Protein AF-A0A536XR20-F1 (afdb_monomer)

Foldseek 3Di:
DPPPVPQPAQDPVRQVVLLVVLLVLLVQLVVCLVVVVPVSVLVSLPVSLVSLVRWADCVDPLSVQLNVLSVCSNPDDSDDDRRDSVSNNVSSVPGDTDDDPPDD

Mean predicted aligned error: 9.09 Å

Rad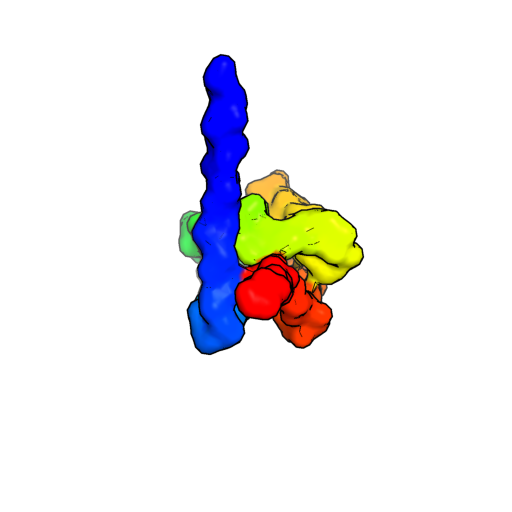ius of gyration: 15.0 Å; Cα contacts (8 Å, |Δi|>4): 99; chains: 1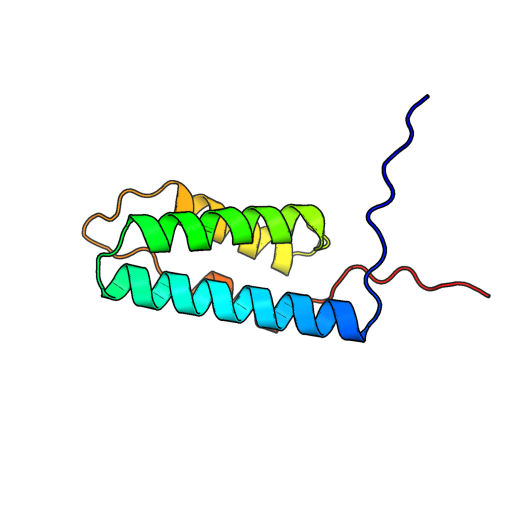; bounding box: 38×21×49 Å

Secondary structure (DSSP, 8-state):
--------PPPHHHHHHHHHHHHHHHHHHHHHHHTT-HHHHHHHHHHHHHHHHHHS-TTSHHHHHHHHHHHHHHHS-S-SSPPP-HHHHHHHHT----------

Structure (mmCIF, N/CA/C/O backbone):
data_AF-A0A536XR20-F1
#
_entry.id   AF-A0A536XR20-F1
#
loop_
_atom_site.group_PDB
_atom_site.id
_atom_site.type_symbol
_atom_site.label_atom_id
_atom_site.label_alt_id
_atom_site.label_comp_id
_atom_site.label_asym_id
_atom_site.label_entity_id
_atom_site.label_seq_id
_atom_site.pdbx_PDB_ins_code
_atom_site.Cartn_x
_atom_site.Cartn_y
_atom_site.Cartn_z
_atom_site.occupancy
_atom_site.B_iso_or_equiv
_atom_site.auth_seq_id
_atom_site.auth_comp_id
_atom_site.auth_asym_id
_atom_site.auth_atom_id
_atom_site.pdbx_PDB_model_num
ATOM 1 N N . ASN A 1 1 ? -6.645 9.249 -33.741 1.00 34.69 1 ASN A N 1
ATOM 2 C CA . ASN A 1 1 ? -5.560 9.626 -32.813 1.00 34.69 1 ASN A CA 1
ATOM 3 C C . ASN A 1 1 ? -5.804 9.035 -31.442 1.00 34.69 1 ASN A C 1
ATOM 5 O O . ASN A 1 1 ? -6.592 9.582 -30.687 1.00 34.69 1 ASN A O 1
ATOM 9 N N . MET A 1 2 ? -5.169 7.903 -31.144 1.00 40.25 2 MET A N 1
ATOM 10 C CA . MET A 1 2 ? -5.044 7.391 -29.779 1.00 40.25 2 MET A CA 1
ATOM 11 C C . MET A 1 2 ? -3.609 7.670 -29.345 1.00 40.25 2 MET A C 1
ATOM 13 O O . MET A 1 2 ? -2.727 6.839 -29.541 1.00 40.25 2 MET A O 1
ATOM 17 N N . GLU A 1 3 ? -3.360 8.869 -28.820 1.00 40.41 3 GLU A N 1
ATOM 18 C CA . GLU A 1 3 ? -2.163 9.099 -28.018 1.00 40.41 3 GLU A CA 1
ATOM 19 C C . GLU A 1 3 ? -2.364 8.334 -26.712 1.00 40.41 3 GLU A C 1
ATOM 21 O O . GLU A 1 3 ? -2.962 8.822 -25.754 1.00 40.41 3 GLU A O 1
ATOM 26 N N . GLY A 1 4 ? -1.945 7.068 -26.713 1.00 43.34 4 GLY A N 1
ATOM 27 C CA . GLY A 1 4 ? -1.746 6.334 -25.478 1.00 43.34 4 GLY A CA 1
ATOM 28 C C . GLY A 1 4 ? -0.715 7.113 -24.682 1.00 43.34 4 GLY A C 1
ATOM 29 O O . GLY A 1 4 ? 0.453 7.128 -25.059 1.00 43.34 4 GLY A O 1
ATOM 30 N N . SER A 1 5 ? -1.165 7.814 -23.640 1.00 38.16 5 SER A N 1
ATOM 31 C CA . SER A 1 5 ? -0.302 8.455 -22.658 1.00 38.16 5 SER A CA 1
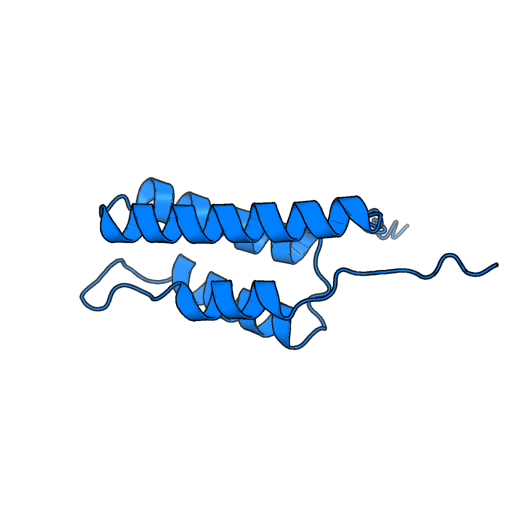ATOM 32 C C . SER A 1 5 ? 0.646 7.389 -22.121 1.00 38.16 5 SER A C 1
ATOM 34 O O . SER A 1 5 ? 0.252 6.591 -21.274 1.00 38.16 5 SER A O 1
ATOM 36 N N . ASP A 1 6 ? 1.855 7.313 -22.679 1.00 45.06 6 ASP A N 1
ATOM 37 C CA . ASP A 1 6 ? 2.874 6.365 -22.244 1.00 45.06 6 ASP A CA 1
ATOM 38 C C . ASP A 1 6 ? 3.210 6.792 -20.80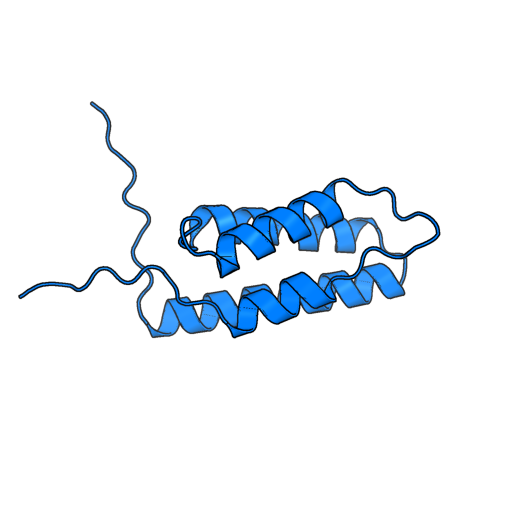6 1.00 45.06 6 ASP A C 1
ATOM 40 O O . ASP A 1 6 ? 3.699 7.912 -20.608 1.00 45.06 6 ASP A O 1
ATOM 44 N N . PRO A 1 7 ? 2.849 6.002 -19.775 1.00 51.91 7 PRO A N 1
ATOM 45 C CA . PRO A 1 7 ? 3.078 6.396 -18.397 1.00 51.91 7 PRO A CA 1
ATOM 46 C C . PRO A 1 7 ? 4.576 6.625 -18.247 1.00 51.91 7 PRO A C 1
ATOM 48 O O . PRO A 1 7 ? 5.364 5.711 -18.500 1.00 51.91 7 PRO A O 1
ATOM 51 N N . ALA A 1 8 ? 4.960 7.857 -17.905 1.00 52.50 8 ALA A N 1
ATOM 52 C CA . ALA A 1 8 ? 6.353 8.245 -17.757 1.00 52.50 8 ALA A CA 1
ATOM 53 C C . ALA A 1 8 ? 7.101 7.174 -16.952 1.00 52.50 8 ALA A C 1
ATOM 55 O O . ALA A 1 8 ? 6.742 6.856 -15.814 1.00 52.50 8 ALA A O 1
ATOM 56 N N . LEU A 1 9 ? 8.105 6.572 -17.588 1.00 60.41 9 LEU A N 1
ATOM 57 C CA . LEU A 1 9 ? 8.910 5.518 -16.993 1.00 60.41 9 LEU A CA 1
ATOM 58 C C . LEU A 1 9 ? 9.651 6.089 -15.792 1.00 60.41 9 LEU A C 1
ATOM 60 O O . LEU A 1 9 ? 10.461 7.004 -15.936 1.00 60.41 9 LEU A O 1
ATOM 64 N N . LEU A 1 10 ? 9.400 5.532 -14.611 1.00 64.88 10 LEU A N 1
ATOM 65 C CA . LEU A 1 10 ? 10.134 5.928 -13.419 1.00 64.88 10 LEU A CA 1
ATOM 66 C C . LEU A 1 10 ? 11.569 5.413 -13.516 1.00 64.88 10 LEU A C 1
ATOM 68 O O . LEU A 1 10 ? 11.806 4.220 -13.725 1.00 64.88 10 LEU A O 1
ATOM 72 N N 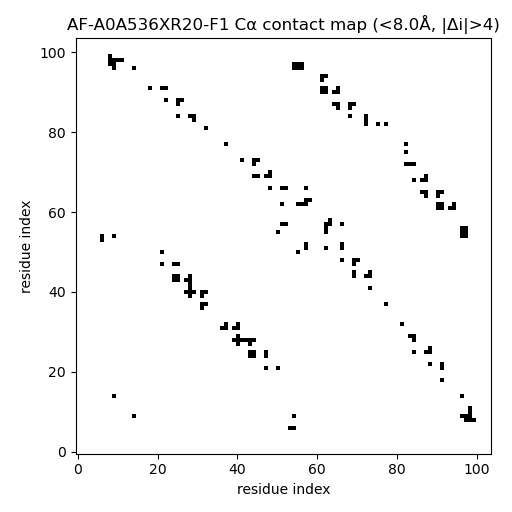. SER A 1 11 ? 12.538 6.304 -13.321 1.00 68.75 11 SER A N 1
ATOM 73 C CA . SER A 1 11 ? 13.937 5.906 -13.178 1.00 68.75 11 SER A CA 1
ATOM 74 C C . SER A 1 11 ? 14.115 4.999 -11.944 1.00 68.75 11 SER A C 1
ATOM 76 O O . SER A 1 11 ? 13.301 5.047 -11.013 1.00 68.75 11 SER A O 1
ATOM 78 N N . PRO A 1 12 ? 15.165 4.155 -11.876 1.00 69.06 12 PRO A N 1
ATOM 79 C CA . PRO A 1 12 ? 15.347 3.229 -10.754 1.00 69.06 12 PRO A CA 1
ATOM 80 C C . PRO A 1 12 ? 15.280 3.889 -9.357 1.00 69.06 12 PRO A C 1
ATOM 82 O O . PRO A 1 12 ? 14.607 3.328 -8.487 1.00 69.06 12 PRO A O 1
ATOM 85 N N . PRO A 1 13 ? 15.864 5.087 -9.127 1.00 73.75 13 PRO A N 1
ATOM 86 C CA . PRO A 1 13 ? 15.673 5.825 -7.876 1.00 73.75 13 PRO A CA 1
ATOM 87 C C . PRO A 1 13 ? 14.223 6.271 -7.649 1.00 73.75 13 PRO A C 1
ATOM 89 O O . PRO A 1 13 ? 13.688 6.088 -6.559 1.00 73.75 13 PRO A O 1
ATOM 92 N N . GLN A 1 14 ? 13.549 6.805 -8.674 1.00 76.75 14 GLN A N 1
ATOM 93 C CA . GLN A 1 14 ? 12.158 7.270 -8.567 1.00 76.75 14 GLN A CA 1
ATOM 94 C C . GLN A 1 14 ? 11.212 6.139 -8.170 1.00 76.75 14 GLN A C 1
ATOM 96 O O . GLN A 1 14 ? 10.305 6.326 -7.361 1.00 76.75 14 GLN A O 1
ATOM 101 N N . ALA A 1 15 ? 11.455 4.939 -8.684 1.00 77.62 15 ALA A N 1
ATOM 102 C CA . ALA A 1 15 ? 10.658 3.790 -8.323 1.00 77.62 15 ALA A CA 1
ATOM 103 C C . ALA A 1 15 ? 10.920 3.269 -6.901 1.00 77.62 15 ALA A C 1
ATOM 105 O O . ALA A 1 15 ? 10.007 2.744 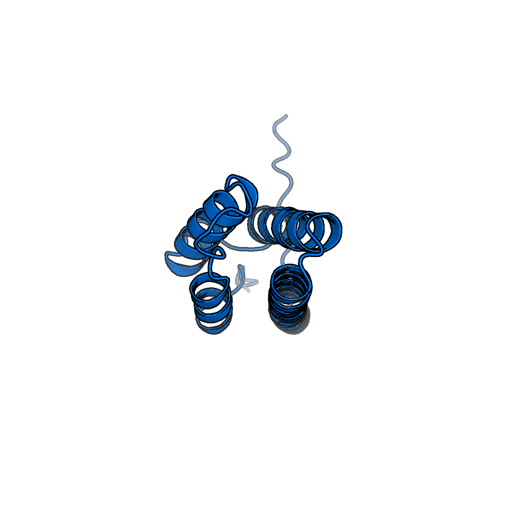-6.263 1.00 77.62 15 ALA A O 1
ATOM 106 N N . PHE A 1 16 ? 12.145 3.407 -6.384 1.00 80.19 16 PHE A N 1
ATOM 107 C CA . PHE A 1 16 ? 12.422 3.163 -4.969 1.00 80.19 16 PHE A CA 1
ATOM 108 C C . PHE A 1 16 ? 11.634 4.143 -4.089 1.00 80.19 16 PHE A C 1
ATOM 110 O O . PHE A 1 16 ? 10.873 3.704 -3.227 1.00 80.19 16 PHE A O 1
ATOM 117 N N . PHE A 1 17 ? 11.724 5.446 -4.376 1.00 84.94 17 PHE A N 1
ATOM 118 C CA . PHE A 1 17 ? 10.988 6.471 -3.631 1.00 84.94 17 PHE A CA 1
ATOM 119 C C . PHE A 1 17 ? 9.476 6.271 -3.693 1.00 84.94 17 PHE A C 1
ATOM 121 O O . PHE A 1 17 ? 8.794 6.440 -2.688 1.00 84.94 17 PHE A O 1
ATOM 128 N N . LEU A 1 18 ? 8.935 5.871 -4.843 1.00 85.94 18 LEU A N 1
ATOM 129 C CA . LEU A 1 18 ? 7.510 5.596 -4.969 1.00 85.94 18 LEU A CA 1
ATOM 130 C C . LEU A 1 18 ? 7.061 4.441 -4.063 1.00 85.94 18 LEU A C 1
ATOM 132 O O . LEU A 1 18 ? 6.009 4.538 -3.432 1.00 85.94 18 LEU A O 1
ATOM 136 N N . ARG A 1 19 ? 7.852 3.364 -3.964 1.00 85.56 19 ARG A N 1
ATOM 137 C CA . ARG A 1 19 ? 7.544 2.261 -3.042 1.00 85.56 19 ARG A CA 1
ATOM 138 C C . ARG A 1 19 ? 7.615 2.702 -1.585 1.00 85.56 19 ARG A C 1
ATOM 140 O O . ARG A 1 19 ? 6.713 2.366 -0.822 1.00 85.56 19 ARG A O 1
ATOM 147 N N . GLU A 1 20 ? 8.648 3.451 -1.206 1.00 90.94 20 GLU A N 1
ATOM 148 C CA . GLU A 1 20 ? 8.779 3.939 0.170 1.00 90.94 20 GLU A CA 1
ATOM 149 C C . GLU A 1 20 ? 7.651 4.911 0.528 1.00 90.94 20 GLU A C 1
ATOM 151 O O . GLU A 1 20 ? 7.023 4.753 1.573 1.00 90.94 20 GLU A O 1
ATOM 156 N N . ASN A 1 21 ? 7.284 5.831 -0.366 1.00 91.25 21 ASN A N 1
ATOM 157 C CA . ASN A 1 21 ? 6.144 6.718 -0.140 1.00 91.25 21 ASN A CA 1
ATOM 158 C C . ASN A 1 21 ? 4.816 5.946 -0.058 1.00 91.25 21 ASN A C 1
ATOM 160 O O . ASN A 1 21 ? 3.978 6.250 0.791 1.00 91.25 21 ASN A O 1
ATOM 164 N N . LEU A 1 22 ? 4.622 4.912 -0.887 1.00 91.50 22 LEU A N 1
ATOM 165 C CA . LEU A 1 22 ? 3.434 4.060 -0.801 1.00 91.50 22 LEU A CA 1
ATOM 166 C C . LEU A 1 22 ? 3.371 3.330 0.549 1.00 91.50 22 LEU A C 1
ATOM 168 O O . LEU A 1 22 ? 2.323 3.305 1.189 1.00 91.50 22 LEU A O 1
ATOM 172 N N . LYS A 1 23 ? 4.497 2.783 1.015 1.00 91.44 23 LYS A N 1
ATOM 173 C CA . LYS A 1 23 ? 4.609 2.132 2.326 1.00 91.44 23 LYS A CA 1
ATOM 174 C C . LYS A 1 23 ? 4.313 3.100 3.468 1.00 91.44 23 LYS A C 1
ATOM 176 O O . LYS A 1 23 ? 3.538 2.747 4.352 1.00 91.44 23 LYS A O 1
ATOM 181 N N . LEU A 1 24 ? 4.893 4.302 3.440 1.00 95.00 24 LEU A N 1
ATOM 182 C CA . LEU A 1 24 ? 4.631 5.347 4.432 1.00 95.00 24 LEU A CA 1
ATOM 183 C C . LEU A 1 24 ? 3.142 5.661 4.511 1.00 95.00 24 LEU A C 1
ATOM 185 O O . LEU A 1 24 ? 2.573 5.706 5.597 1.00 95.00 24 LEU A O 1
ATOM 189 N N . ARG A 1 25 ? 2.479 5.779 3.363 1.00 93.19 25 ARG A N 1
ATOM 190 C CA . ARG A 1 25 ? 1.059 6.096 3.353 1.00 93.19 25 ARG A CA 1
ATOM 191 C C . ARG A 1 25 ? 0.172 4.963 3.869 1.00 93.19 25 ARG A C 1
ATOM 193 O O . ARG A 1 25 ? -0.787 5.213 4.588 1.00 93.19 25 ARG A O 1
ATOM 200 N N . LEU A 1 26 ? 0.526 3.709 3.593 1.00 92.62 26 LEU A N 1
ATOM 201 C CA . LEU A 1 26 ? -0.154 2.558 4.197 1.00 92.62 26 LEU A CA 1
ATOM 202 C C . LEU A 1 26 ? 0.075 2.464 5.714 1.00 92.62 26 LEU A C 1
ATOM 204 O O . LEU A 1 26 ? -0.811 2.019 6.443 1.00 92.62 26 LEU A O 1
ATOM 208 N N . LEU A 1 27 ? 1.245 2.883 6.205 1.00 93.25 27 LEU A N 1
ATOM 209 C CA . LEU A 1 27 ? 1.511 2.984 7.642 1.00 93.25 27 LEU A CA 1
ATOM 210 C C . LEU A 1 27 ? 0.672 4.093 8.287 1.00 93.25 27 LEU A C 1
ATOM 212 O O . LEU A 1 27 ? 0.066 3.844 9.327 1.00 93.25 27 LEU A O 1
ATOM 216 N N . ASN A 1 28 ? 0.560 5.259 7.648 1.00 94.81 28 ASN A N 1
ATOM 217 C CA . ASN A 1 28 ? -0.302 6.345 8.120 1.00 94.81 28 ASN A CA 1
ATOM 218 C C . ASN A 1 28 ? -1.776 5.930 8.148 1.00 94.81 28 ASN A C 1
ATOM 220 O O . ASN A 1 28 ? -2.423 6.096 9.180 1.00 94.81 28 ASN A O 1
ATOM 224 N N . ALA A 1 29 ? -2.272 5.265 7.098 1.00 92.44 29 ALA A N 1
ATOM 225 C CA . ALA A 1 29 ? -3.615 4.684 7.101 1.00 92.44 29 ALA A CA 1
ATOM 226 C C . ALA A 1 29 ? -3.819 3.748 8.303 1.00 92.44 29 ALA A C 1
ATOM 228 O O . ALA A 1 29 ? -4.867 3.765 8.943 1.00 92.44 29 ALA A O 1
ATOM 229 N N . ARG A 1 30 ? -2.811 2.938 8.651 1.00 90.81 30 ARG A N 1
ATOM 230 C CA . ARG A 1 30 ? -2.899 2.004 9.782 1.00 90.81 30 ARG A CA 1
ATOM 231 C C . ARG A 1 30 ? -2.980 2.744 11.112 1.00 90.81 30 ARG A C 1
ATOM 233 O O . ARG A 1 30 ? -3.759 2.340 11.969 1.00 90.81 30 ARG A O 1
ATOM 240 N N . LEU A 1 31 ? -2.188 3.801 11.280 1.00 93.00 31 LEU A N 1
ATOM 241 C CA . LEU A 1 31 ? -2.233 4.653 12.468 1.00 93.00 31 LEU A CA 1
ATOM 242 C C . LEU A 1 31 ? -3.591 5.354 12.590 1.00 93.00 31 LEU A C 1
ATOM 244 O O . LEU A 1 31 ? -4.199 5.291 13.654 1.00 93.00 31 LEU A O 1
ATOM 248 N N . ALA A 1 32 ? -4.101 5.927 11.498 1.00 91.88 32 ALA A N 1
ATOM 249 C CA . ALA A 1 32 ? -5.418 6.559 11.450 1.00 91.88 32 ALA A CA 1
ATOM 250 C C . ALA A 1 32 ? -6.540 5.572 11.804 1.00 91.88 32 ALA A C 1
ATOM 252 O O . ALA A 1 32 ? -7.401 5.871 12.628 1.00 91.88 32 ALA A O 1
ATOM 253 N N . LEU A 1 33 ? -6.477 4.349 11.269 1.00 87.62 33 LEU A N 1
ATOM 254 C CA . LEU A 1 33 ? -7.428 3.285 11.582 1.00 87.62 33 LEU A CA 1
ATOM 255 C C . LEU A 1 33 ? -7.429 2.928 13.079 1.00 87.62 33 LEU A C 1
ATOM 257 O O . LEU A 1 33 ? -8.494 2.796 13.679 1.00 87.62 33 LEU A O 1
ATOM 261 N N . LEU A 1 34 ? -6.248 2.799 13.695 1.00 87.94 34 LEU A N 1
ATOM 262 C CA . LEU A 1 34 ? -6.110 2.541 15.136 1.00 87.94 34 LEU A CA 1
ATOM 263 C C . LEU A 1 34 ? -6.608 3.720 15.985 1.00 87.94 34 LEU A C 1
ATOM 265 O O . LEU A 1 34 ? -7.193 3.507 17.045 1.00 87.94 34 LEU A O 1
ATOM 269 N N . ALA A 1 35 ? -6.418 4.946 15.497 1.00 90.69 35 ALA A N 1
ATOM 270 C CA . ALA A 1 35 ? -6.910 6.173 16.114 1.00 90.69 35 ALA A CA 1
ATOM 271 C C . ALA A 1 35 ? -8.410 6.430 15.870 1.00 90.69 35 ALA A C 1
ATOM 273 O O . ALA A 1 35 ? -8.944 7.407 16.389 1.00 90.69 35 ALA A O 1
ATOM 274 N N . ARG A 1 36 ? -9.096 5.568 15.102 1.00 87.88 36 ARG A N 1
ATOM 275 C CA . ARG A 1 36 ? -10.483 5.762 14.635 1.00 87.88 36 ARG A CA 1
ATOM 276 C C . ARG A 1 36 ? -10.686 7.051 13.824 1.00 87.88 36 ARG A C 1
ATOM 278 O O . ARG A 1 36 ? -11.799 7.563 13.740 1.00 87.88 36 ARG A O 1
ATOM 285 N N . ASP A 1 37 ? -9.626 7.547 13.193 1.00 91.06 37 ASP A N 1
ATOM 286 C CA . ASP A 1 37 ? -9.677 8.643 12.231 1.00 91.06 37 ASP A CA 1
ATOM 287 C C . ASP A 1 37 ? -10.029 8.090 10.842 1.00 91.06 37 ASP A C 1
ATOM 289 O O . ASP A 1 37 ? -9.172 7.744 10.021 1.00 91.06 37 ASP A O 1
ATOM 293 N N . GLU A 1 38 ? -11.332 7.964 10.600 1.00 88.19 38 GLU A N 1
ATOM 294 C CA . GLU A 1 38 ? -11.881 7.441 9.349 1.00 88.19 38 GLU A CA 1
ATOM 295 C C . GLU A 1 38 ? -11.510 8.297 8.133 1.00 88.19 38 GLU A C 1
ATOM 297 O O . GLU A 1 38 ? -11.245 7.763 7.053 1.00 88.19 38 GLU A O 1
ATOM 302 N N . THR A 1 39 ? -11.461 9.616 8.305 1.00 91.81 39 THR A N 1
ATOM 303 C CA . THR A 1 39 ? -11.176 10.564 7.225 1.00 91.81 39 THR A CA 1
ATOM 304 C C . THR A 1 39 ? -9.756 10.371 6.709 1.00 91.81 39 THR A C 1
ATOM 306 O O . THR A 1 39 ? -9.555 10.168 5.506 1.00 91.81 39 THR A O 1
ATOM 309 N N . THR A 1 40 ? -8.773 10.368 7.614 1.00 92.50 40 THR A N 1
ATOM 310 C CA . THR A 1 40 ? -7.367 10.159 7.251 1.00 92.50 40 THR A CA 1
ATOM 311 C C . THR A 1 40 ? -7.154 8.754 6.703 1.00 92.50 40 THR A C 1
ATOM 313 O O . THR A 1 40 ? -6.530 8.601 5.653 1.00 92.50 40 THR A O 1
ATOM 316 N N . TYR A 1 41 ? -7.752 7.730 7.323 1.00 92.19 41 TYR A N 1
ATOM 317 C CA . TYR A 1 41 ? -7.692 6.356 6.818 1.00 92.19 41 TYR A CA 1
ATOM 318 C C . TYR A 1 41 ? -8.184 6.248 5.367 1.00 92.19 41 TYR A C 1
ATOM 320 O O . TYR A 1 41 ? -7.470 5.728 4.506 1.00 92.19 41 TYR A O 1
ATOM 328 N N . ARG A 1 42 ? -9.382 6.767 5.062 1.00 90.56 42 ARG A N 1
ATOM 329 C CA . ARG A 1 42 ? -9.964 6.699 3.710 1.00 90.56 42 ARG A CA 1
ATOM 330 C C . ARG A 1 42 ? -9.131 7.479 2.699 1.00 90.56 42 ARG A C 1
ATOM 332 O O . ARG A 1 42 ? -8.886 6.981 1.598 1.00 90.56 42 ARG A O 1
ATOM 339 N N . SER A 1 43 ? -8.649 8.663 3.071 1.00 94.06 43 SER A N 1
ATOM 340 C CA . SER A 1 43 ? -7.737 9.452 2.236 1.00 94.06 43 SER A 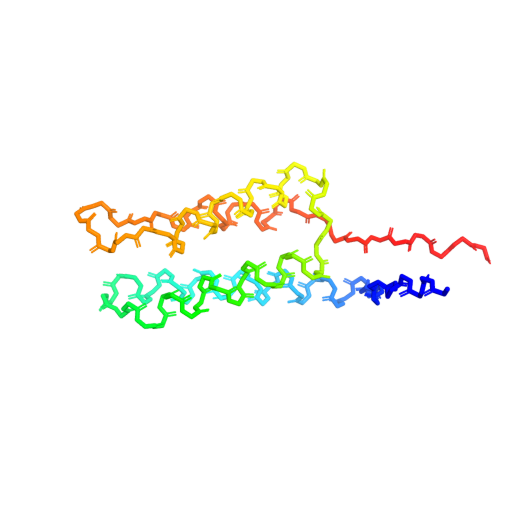CA 1
ATOM 341 C C . SER A 1 43 ? -6.454 8.671 1.914 1.00 94.06 43 SER A C 1
ATOM 343 O O . SER A 1 43 ? -6.054 8.555 0.746 1.00 94.06 43 SER A O 1
ATOM 345 N N . ASP A 1 44 ? -5.857 8.030 2.923 1.00 94.50 44 ASP A N 1
ATOM 346 C CA . ASP A 1 44 ? -4.621 7.254 2.812 1.00 94.50 44 ASP A CA 1
ATOM 347 C C . ASP A 1 44 ? -4.774 5.867 2.167 1.00 94.50 44 ASP A C 1
ATOM 349 O O . ASP A 1 44 ? -3.812 5.317 1.619 1.00 94.50 44 ASP A O 1
ATOM 353 N N . VAL A 1 45 ? -5.987 5.346 2.038 1.00 92.38 45 VAL A N 1
ATOM 354 C CA . VAL A 1 45 ? -6.264 4.203 1.157 1.00 92.38 45 VAL A CA 1
ATOM 355 C C . VAL A 1 45 ? -6.479 4.663 -0.292 1.00 92.38 45 VAL A C 1
ATOM 357 O O . VAL A 1 45 ? -5.889 4.101 -1.218 1.00 92.38 45 VAL A O 1
ATOM 360 N N . ASN A 1 46 ? -7.223 5.748 -0.519 1.00 93.12 46 ASN A N 1
ATOM 361 C CA . ASN A 1 46 ? -7.635 6.168 -1.866 1.00 93.12 46 ASN A CA 1
ATOM 362 C C . ASN A 1 46 ? -6.486 6.631 -2.767 1.00 93.12 46 ASN A C 1
ATOM 364 O O . ASN A 1 46 ? -6.309 6.126 -3.876 1.00 93.12 46 ASN A O 1
ATOM 368 N N . VAL A 1 47 ? -5.644 7.548 -2.297 1.00 93.94 47 VAL A N 1
ATOM 369 C CA . VAL A 1 47 ? -4.421 7.941 -3.025 1.00 93.94 47 VAL A CA 1
ATOM 370 C C . VAL A 1 47 ? -3.452 6.738 -3.229 1.00 93.94 47 VAL A C 1
ATOM 372 O O . VAL A 1 47 ? -2.610 6.780 -4.115 1.00 93.94 47 VAL A O 1
ATOM 375 N N . ALA A 1 48 ? -3.578 5.612 -2.499 1.00 92.50 48 ALA A N 1
ATOM 376 C CA . ALA A 1 48 ? -2.645 4.472 -2.572 1.00 92.50 48 ALA A CA 1
ATOM 377 C C . ALA A 1 48 ? -3.079 3.590 -3.720 1.00 92.50 48 ALA A C 1
ATOM 379 O O . ALA A 1 48 ? -2.262 3.215 -4.556 1.00 92.50 48 ALA A O 1
ATOM 380 N N . ALA A 1 49 ? -4.389 3.361 -3.798 1.00 91.00 49 ALA A N 1
ATOM 381 C CA . ALA A 1 49 ? -5.027 2.783 -4.962 1.00 91.00 49 ALA A CA 1
ATOM 382 C C . ALA A 1 49 ? -4.752 3.624 -6.220 1.00 91.00 49 ALA A C 1
ATOM 384 O O . ALA A 1 49 ? -4.411 3.060 -7.258 1.00 91.00 49 ALA A O 1
ATOM 385 N N . SER A 1 50 ? -4.818 4.961 -6.134 1.00 91.19 50 SER A N 1
ATOM 386 C CA . SER A 1 50 ? -4.566 5.829 -7.296 1.00 91.19 50 SER A CA 1
ATOM 387 C C . SER A 1 50 ? -3.114 5.756 -7.780 1.00 91.19 50 SER A C 1
ATOM 389 O O . SER A 1 50 ? -2.872 5.638 -8.979 1.00 91.19 50 SER A O 1
ATOM 391 N N . TRP A 1 51 ? -2.139 5.762 -6.868 1.00 90.56 51 TRP A N 1
ATOM 392 C CA . TRP A 1 51 ? -0.726 5.635 -7.223 1.00 90.56 51 TRP A CA 1
ATOM 393 C C . TRP A 1 51 ? -0.386 4.251 -7.759 1.00 90.56 51 TRP A C 1
ATOM 395 O O . TRP A 1 51 ? 0.343 4.144 -8.743 1.00 90.56 51 TRP A O 1
ATOM 405 N N . LEU A 1 52 ? -0.949 3.203 -7.156 1.00 87.50 52 LEU A N 1
ATOM 406 C CA . LEU A 1 52 ? -0.834 1.836 -7.650 1.00 87.50 52 LEU A CA 1
ATOM 407 C C . LEU A 1 52 ? -1.358 1.726 -9.087 1.00 87.50 52 LEU A C 1
ATOM 409 O O . LEU A 1 52 ? -0.670 1.189 -9.945 1.00 87.50 52 LEU A O 1
ATOM 413 N N . ALA A 1 53 ? -2.524 2.297 -9.384 1.00 87.62 53 ALA A N 1
ATOM 414 C CA . ALA A 1 53 ? -3.081 2.271 -10.734 1.00 87.62 53 ALA A CA 1
ATOM 415 C C . ALA A 1 53 ? -2.246 3.066 -11.756 1.00 87.62 53 ALA A C 1
ATOM 417 O O . ALA A 1 53 ? -2.201 2.698 -12.926 1.00 87.62 53 ALA A O 1
ATOM 418 N N . ARG A 1 54 ? -1.604 4.162 -11.330 1.00 85.31 54 ARG A N 1
ATOM 419 C CA . ARG A 1 54 ? -0.874 5.079 -12.223 1.00 85.31 54 ARG A CA 1
ATOM 420 C C . ARG A 1 54 ? 0.560 4.659 -12.515 1.00 85.31 54 ARG A C 1
ATOM 422 O O . ARG A 1 54 ? 1.054 4.925 -13.605 1.00 85.31 54 ARG A O 1
ATOM 429 N N . TYR A 1 55 ? 1.240 4.065 -11.541 1.00 84.44 55 TYR A N 1
ATOM 430 C CA . TYR A 1 55 ? 2.699 3.942 -11.578 1.00 84.44 55 TYR A CA 1
ATOM 431 C C . TYR A 1 55 ? 3.216 2.509 -11.427 1.00 84.44 55 TYR A C 1
ATOM 433 O O . TYR A 1 55 ? 4.413 2.262 -11.588 1.00 84.44 55 TYR A O 1
ATOM 441 N N . PHE A 1 56 ? 2.341 1.558 -11.101 1.00 81.12 56 PHE A N 1
ATOM 442 C CA . PHE A 1 56 ? 2.713 0.165 -10.897 1.00 81.12 56 PHE A CA 1
ATOM 443 C C . PHE A 1 56 ? 2.133 -0.693 -12.032 1.00 81.12 56 PHE A C 1
ATOM 445 O O . PHE A 1 56 ? 1.011 -0.495 -12.485 1.00 81.12 56 PHE A O 1
ATOM 452 N N . ASP A 1 57 ? 2.905 -1.685 -12.474 1.00 79.69 57 ASP A N 1
ATOM 453 C CA . ASP A 1 57 ? 2.482 -2.778 -13.351 1.00 79.69 57 ASP A CA 1
ATOM 454 C C . ASP A 1 57 ? 1.411 -3.626 -12.661 1.00 79.69 57 ASP A C 1
ATOM 456 O O . ASP A 1 57 ? 1.705 -4.585 -11.931 1.00 79.69 57 ASP A O 1
ATOM 460 N N . THR A 1 58 ? 0.159 -3.274 -12.924 1.00 72.75 58 THR A N 1
ATOM 461 C CA . THR A 1 58 ? -1.033 -3.982 -12.454 1.00 72.75 58 THR A CA 1
ATOM 462 C C . THR A 1 58 ? -1.135 -5.409 -12.995 1.00 72.75 58 THR A C 1
ATOM 464 O O . THR A 1 58 ? -1.895 -6.201 -12.446 1.00 72.75 58 THR A O 1
ATOM 467 N N . ARG A 1 59 ? -0.337 -5.785 -14.009 1.00 77.44 59 ARG A N 1
ATOM 468 C CA . ARG A 1 59 ? -0.252 -7.168 -14.512 1.00 77.44 59 ARG A CA 1
ATOM 469 C C . ARG A 1 59 ? 0.603 -8.062 -13.620 1.00 77.44 59 ARG A C 1
ATOM 471 O O . ARG A 1 59 ? 0.552 -9.284 -13.737 1.00 77.44 59 ARG A O 1
ATOM 478 N N . SER A 1 60 ? 1.396 -7.482 -12.719 1.00 81.75 60 SER A N 1
ATOM 479 C CA . SER A 1 60 ? 2.108 -8.280 -11.727 1.00 81.75 60 SER A CA 1
ATOM 480 C C . SER A 1 60 ? 1.133 -8.840 -10.689 1.00 81.75 60 SER A C 1
ATOM 482 O O . SER A 1 60 ? 0.235 -8.146 -10.205 1.00 81.75 60 SER A O 1
ATOM 484 N N . ARG A 1 61 ? 1.371 -10.082 -10.261 1.00 80.69 61 ARG A N 1
ATOM 485 C CA . ARG A 1 61 ? 0.570 -10.723 -9.210 1.00 80.69 61 ARG A CA 1
ATOM 486 C C . ARG A 1 61 ? 0.547 -9.905 -7.912 1.00 80.69 61 ARG A C 1
ATOM 488 O O . ARG A 1 61 ? -0.487 -9.824 -7.261 1.00 80.69 61 ARG A O 1
ATOM 495 N N . ALA A 1 62 ? 1.672 -9.284 -7.554 1.00 78.81 62 ALA A N 1
ATOM 496 C CA . ALA A 1 62 ? 1.794 -8.487 -6.336 1.00 78.81 62 ALA A CA 1
ATOM 497 C C . ALA A 1 62 ? 1.000 -7.170 -6.405 1.00 78.81 62 ALA A C 1
ATOM 499 O O . ALA A 1 62 ? 0.287 -6.846 -5.459 1.00 78.81 62 ALA A O 1
ATOM 500 N N . ALA A 1 63 ? 1.070 -6.431 -7.519 1.00 82.88 63 ALA A N 1
ATOM 501 C CA . ALA A 1 63 ? 0.287 -5.204 -7.682 1.00 82.88 63 ALA A CA 1
ATOM 502 C C . ALA A 1 63 ? -1.214 -5.501 -7.778 1.00 82.88 63 ALA A C 1
ATOM 504 O O . ALA A 1 63 ? -2.009 -4.787 -7.175 1.00 82.88 63 ALA A O 1
ATOM 505 N N . ALA A 1 64 ? -1.598 -6.575 -8.476 1.00 85.19 64 ALA A N 1
ATOM 506 C CA . ALA A 1 64 ? -2.987 -7.016 -8.546 1.00 85.19 64 ALA A CA 1
ATOM 507 C C . ALA A 1 64 ? -3.540 -7.373 -7.155 1.00 85.19 64 ALA A C 1
ATOM 509 O O . ALA A 1 64 ? -4.611 -6.897 -6.784 1.00 85.19 64 ALA A O 1
ATOM 510 N N . ALA A 1 65 ? -2.788 -8.140 -6.356 1.00 85.94 65 ALA A N 1
ATOM 511 C CA . ALA A 1 65 ? -3.171 -8.470 -4.982 1.00 85.94 65 ALA A CA 1
ATOM 512 C C . ALA A 1 65 ? -3.331 -7.209 -4.119 1.00 85.94 65 ALA A C 1
ATOM 514 O O . ALA A 1 65 ? -4.356 -7.033 -3.467 1.00 85.94 65 ALA A O 1
ATOM 515 N N . MET A 1 66 ? -2.371 -6.282 -4.189 1.00 86.25 66 MET A N 1
ATOM 516 C CA . MET A 1 66 ? -2.453 -5.015 -3.460 1.00 86.25 66 MET A CA 1
ATOM 517 C C . MET A 1 66 ? -3.653 -4.165 -3.896 1.00 86.25 66 MET A C 1
ATOM 519 O O . MET A 1 66 ? -4.294 -3.542 -3.055 1.00 86.25 66 MET A O 1
ATOM 523 N N . ALA A 1 67 ? -3.990 -4.150 -5.188 1.00 88.19 67 ALA A N 1
ATOM 524 C CA . ALA A 1 67 ? -5.142 -3.411 -5.700 1.00 88.19 67 ALA A CA 1
ATOM 525 C C . ALA A 1 67 ? -6.457 -3.976 -5.152 1.00 88.19 67 ALA A C 1
ATOM 527 O O . ALA A 1 67 ? -7.343 -3.209 -4.771 1.00 88.19 67 ALA A O 1
ATOM 528 N N . VAL A 1 68 ? -6.566 -5.305 -5.062 1.00 87.94 68 VAL A N 1
ATOM 529 C CA . VAL A 1 68 ? -7.716 -5.978 -4.445 1.00 87.94 68 VAL A CA 1
ATOM 530 C C . VAL A 1 68 ? -7.817 -5.623 -2.962 1.00 87.94 68 VAL A C 1
ATOM 532 O O . VAL A 1 68 ? -8.881 -5.170 -2.536 1.00 87.94 68 VAL A O 1
ATOM 535 N N . SER A 1 69 ? -6.725 -5.740 -2.199 1.00 86.69 69 SER A N 1
ATOM 536 C CA . SER A 1 69 ? -6.717 -5.388 -0.773 1.00 86.69 69 SER A CA 1
ATOM 537 C C . SER A 1 69 ? -7.101 -3.919 -0.563 1.00 86.69 69 SER A C 1
ATOM 539 O O . SER A 1 69 ? -7.985 -3.621 0.233 1.00 86.69 69 SER A O 1
ATOM 541 N N . LEU A 1 70 ? -6.527 -2.979 -1.322 1.00 89.12 70 LEU A N 1
ATOM 542 C CA . LEU A 1 70 ? -6.861 -1.552 -1.200 1.00 89.12 70 LEU A CA 1
ATOM 543 C C . LEU A 1 70 ? -8.315 -1.246 -1.562 1.00 89.12 70 LEU A C 1
ATOM 545 O O . LEU A 1 70 ? -8.945 -0.420 -0.903 1.00 89.12 70 LEU A O 1
ATOM 549 N N . LYS A 1 71 ? -8.874 -1.935 -2.561 1.00 87.56 71 LYS A N 1
ATOM 550 C CA . LYS A 1 71 ? -10.293 -1.810 -2.900 1.00 87.56 71 LYS A CA 1
ATOM 551 C C . LYS A 1 71 ? -11.181 -2.279 -1.747 1.00 87.56 71 LYS A C 1
ATOM 553 O O . LYS A 1 71 ? -12.141 -1.590 -1.412 1.00 87.56 71 LYS A O 1
ATOM 558 N N . GLN A 1 72 ? -10.863 -3.413 -1.126 1.00 83.94 72 GLN A N 1
ATOM 559 C CA . GLN A 1 72 ? -11.608 -3.928 0.028 1.00 83.94 72 GLN A CA 1
ATOM 560 C C . GLN A 1 72 ? -11.525 -2.969 1.224 1.00 83.94 72 GLN A C 1
ATOM 562 O O . GLN A 1 72 ? -12.554 -2.631 1.803 1.00 83.94 72 GLN A O 1
ATOM 567 N N . LEU A 1 73 ? -10.325 -2.457 1.524 1.00 85.00 73 LEU A N 1
ATOM 568 C CA . LEU A 1 73 ? -10.088 -1.464 2.578 1.00 85.00 73 LEU A CA 1
ATOM 569 C C 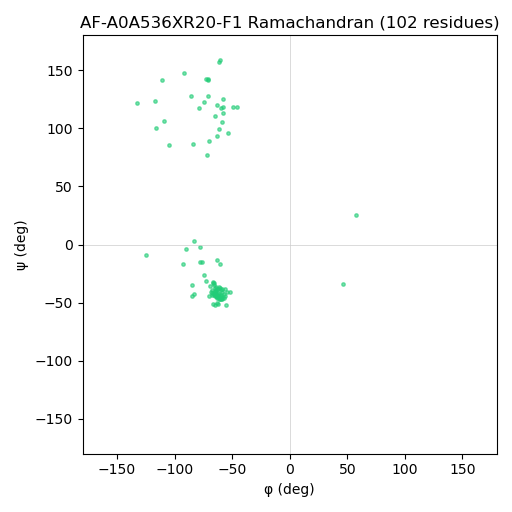. LEU A 1 73 ? -10.891 -0.169 2.347 1.00 85.00 73 LEU A C 1
ATOM 571 O O . LEU A 1 73 ? -11.473 0.371 3.282 1.00 85.00 73 LEU A O 1
ATOM 575 N N . GLY A 1 74 ? -10.976 0.311 1.102 1.00 81.12 74 GLY A N 1
ATOM 576 C CA . GLY A 1 74 ? -11.738 1.520 0.763 1.00 81.12 74 GLY A CA 1
ATOM 577 C C . GLY A 1 74 ? -13.261 1.329 0.755 1.00 81.12 74 GLY A C 1
ATOM 578 O O . GLY A 1 74 ? -13.996 2.287 0.989 1.00 81.12 74 GLY A O 1
ATOM 579 N N . SER A 1 75 ? -13.734 0.102 0.508 1.00 77.25 75 SER A N 1
ATOM 580 C CA . SER A 1 75 ? -15.166 -0.226 0.377 1.00 77.25 75 SER A CA 1
ATOM 581 C C . SER A 1 75 ? -15.817 -0.668 1.693 1.00 77.25 75 SER A C 1
ATOM 583 O O . SER A 1 75 ? -17.041 -0.691 1.790 1.00 77.25 75 SER A O 1
ATOM 585 N N . GLY A 1 76 ? -15.021 -1.044 2.697 1.00 66.00 76 GLY A N 1
ATOM 586 C CA . GLY A 1 76 ? -15.521 -1.453 4.007 1.00 66.00 76 GLY A CA 1
ATOM 587 C C . GLY A 1 76 ? -16.040 -0.274 4.839 1.00 66.00 76 GLY A C 1
ATOM 588 O O . GLY A 1 76 ? -15.468 0.821 4.838 1.00 66.00 76 GLY A O 1
ATOM 589 N N . GLY A 1 77 ? -17.119 -0.498 5.590 1.00 60.38 77 GLY A N 1
ATOM 590 C CA . GLY A 1 77 ? -17.412 0.317 6.770 1.00 60.38 77 GLY A CA 1
ATOM 591 C C . GLY A 1 77 ? -16.398 -0.011 7.868 1.00 60.38 77 GLY A C 1
ATOM 592 O O . GLY A 1 77 ? -16.006 -1.171 8.005 1.00 60.38 77 GLY A O 1
ATOM 593 N N . ILE A 1 78 ? -15.954 0.981 8.646 1.00 60.50 78 ILE A N 1
ATOM 594 C CA . ILE A 1 78 ? -15.090 0.756 9.816 1.00 60.50 78 ILE A CA 1
ATOM 595 C C . ILE A 1 78 ? -15.948 0.097 10.915 1.00 60.50 78 ILE A C 1
ATOM 597 O O . ILE A 1 78 ? -16.442 0.754 11.823 1.00 60.50 78 ILE A O 1
ATOM 601 N N . GLY A 1 79 ? -16.220 -1.205 10.784 1.00 56.16 79 GLY A N 1
ATOM 602 C CA . GLY A 1 79 ? -17.150 -1.955 11.632 1.00 56.16 79 GLY A CA 1
ATOM 603 C C . GLY A 1 79 ? -16.572 -3.285 12.120 1.00 56.16 79 GLY A C 1
ATOM 604 O O . GLY A 1 79 ? -16.205 -4.127 11.309 1.00 56.16 79 GLY A O 1
ATOM 605 N N . VAL A 1 80 ? -16.525 -3.427 13.456 1.00 46.06 80 VAL A N 1
ATOM 606 C CA . VAL A 1 80 ? -16.193 -4.551 14.380 1.00 46.06 80 VAL A CA 1
ATOM 607 C C . VAL A 1 80 ? -14.933 -5.392 14.112 1.00 46.06 80 VAL A C 1
ATOM 609 O O . VAL A 1 80 ? -14.250 -5.753 15.067 1.00 46.06 80 VAL A O 1
ATOM 612 N N . SER A 1 81 ? -14.539 -5.636 12.867 1.00 51.53 81 SER A N 1
ATOM 613 C CA . SER A 1 81 ? -13.231 -6.193 12.523 1.00 51.53 81 SER A CA 1
ATOM 614 C C . SER A 1 81 ? -12.479 -5.153 11.704 1.00 51.53 81 SER A C 1
ATOM 616 O O . SER A 1 81 ? -12.773 -4.940 10.531 1.00 51.53 81 SER A O 1
ATOM 618 N N . LEU A 1 82 ? -11.566 -4.429 12.356 1.00 56.50 82 LEU A N 1
ATOM 619 C CA . LEU A 1 82 ? -10.724 -3.418 11.713 1.00 56.50 82 LEU A CA 1
ATOM 620 C C . LEU A 1 82 ? -10.096 -4.022 10.441 1.00 56.50 82 LEU A C 1
ATOM 622 O O . LEU A 1 82 ? -9.340 -4.992 10.556 1.00 56.50 82 LEU A O 1
ATOM 626 N N . PRO A 1 83 ? -10.377 -3.479 9.241 1.00 62.31 83 PRO A N 1
ATOM 627 C CA . PRO A 1 83 ? -9.797 -3.995 8.009 1.00 62.31 83 PRO A CA 1
ATOM 628 C C . PRO A 1 83 ? -8.264 -3.953 8.096 1.00 62.31 83 PRO A C 1
ATOM 630 O O . PRO A 1 83 ? -7.683 -2.906 8.389 1.00 62.31 83 PRO A O 1
ATOM 633 N N . THR A 1 84 ? -7.573 -5.078 7.883 1.00 69.56 84 THR A N 1
ATOM 634 C CA . THR A 1 84 ? -6.123 -5.119 8.140 1.00 69.56 84 THR A CA 1
ATOM 635 C C . THR A 1 84 ? -5.312 -4.621 6.940 1.00 69.56 84 THR A C 1
ATOM 637 O O . THR A 1 84 ? -5.437 -5.112 5.825 1.00 69.56 84 THR A O 1
ATOM 640 N N . ILE A 1 85 ? -4.411 -3.663 7.171 1.00 79.81 85 ILE A N 1
ATOM 641 C CA . ILE A 1 85 ? -3.502 -3.120 6.136 1.00 79.81 85 ILE A CA 1
ATOM 642 C C . ILE A 1 85 ? -2.245 -4.008 5.957 1.00 79.81 85 ILE A C 1
ATOM 644 O O . ILE A 1 85 ? -1.334 -3.700 5.188 1.00 79.81 85 ILE A O 1
ATOM 648 N N . GLY A 1 86 ? -2.168 -5.134 6.678 1.00 78.81 86 GLY A N 1
ATOM 649 C CA . GLY A 1 86 ? -1.001 -6.021 6.696 1.00 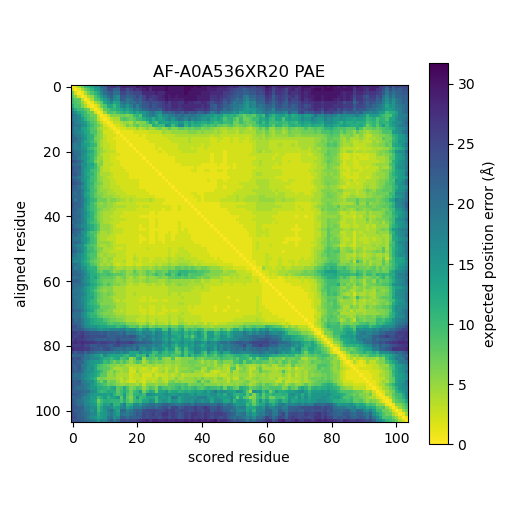78.81 86 GLY A CA 1
ATOM 650 C C . GLY A 1 86 ? -0.673 -6.619 5.327 1.00 78.81 86 GLY A C 1
ATOM 651 O O . GLY A 1 86 ? 0.488 -6.613 4.922 1.00 78.81 86 GLY A O 1
ATOM 652 N N . GLU A 1 87 ? -1.693 -7.060 4.594 1.00 78.19 87 GLU A N 1
ATOM 653 C CA . GLU A 1 87 ? -1.536 -7.652 3.261 1.00 78.19 87 GLU A CA 1
ATOM 654 C C . GLU A 1 87 ? -1.015 -6.635 2.242 1.00 78.19 87 GLU A C 1
ATOM 656 O O . GLU A 1 87 ? -0.068 -6.919 1.506 1.00 78.19 87 GLU A O 1
ATOM 661 N N . SER A 1 88 ? -1.547 -5.409 2.266 1.00 82.31 88 SER A N 1
ATOM 662 C CA . SER A 1 88 ? -1.072 -4.315 1.414 1.00 82.31 88 SER A CA 1
ATOM 663 C C . SER A 1 88 ? 0.397 -3.986 1.695 1.00 82.31 88 SER A C 1
ATOM 665 O O . SER A 1 88 ? 1.199 -3.880 0.770 1.00 82.31 88 SER A O 1
ATOM 667 N N . LEU A 1 89 ? 0.792 -3.886 2.972 1.00 82.88 89 LEU A N 1
ATOM 668 C CA . LEU A 1 89 ? 2.189 -3.639 3.356 1.00 82.88 89 LEU A CA 1
ATOM 669 C C . LEU A 1 89 ? 3.129 -4.774 2.926 1.00 82.88 89 LEU A C 1
ATOM 671 O O . LEU A 1 89 ? 4.261 -4.504 2.516 1.00 82.88 89 LEU A O 1
ATOM 675 N N . ALA A 1 90 ? 2.685 -6.029 3.016 1.00 84.31 90 ALA A N 1
ATOM 676 C CA . ALA A 1 90 ? 3.453 -7.177 2.543 1.00 84.31 90 ALA A CA 1
ATOM 677 C C . ALA A 1 90 ? 3.639 -7.137 1.016 1.00 84.31 90 ALA A C 1
ATOM 679 O O . ALA A 1 90 ? 4.744 -7.374 0.524 1.00 84.31 90 ALA A O 1
ATOM 680 N N . ALA A 1 91 ? 2.599 -6.754 0.272 1.00 83.19 91 ALA A N 1
ATOM 681 C CA . ALA A 1 91 ? 2.641 -6.659 -1.184 1.00 83.19 91 ALA A CA 1
ATOM 682 C C . ALA A 1 91 ? 3.613 -5.578 -1.693 1.00 83.19 91 ALA A C 1
ATOM 684 O O . ALA A 1 91 ? 4.333 -5.822 -2.665 1.00 83.19 91 ALA A O 1
ATOM 685 N N . VAL A 1 92 ? 3.719 -4.424 -1.013 1.00 82.00 92 VAL A N 1
ATOM 686 C CA . VAL A 1 92 ? 4.693 -3.370 -1.378 1.00 82.00 92 VAL A CA 1
ATOM 687 C C . VAL A 1 92 ? 6.135 -3.893 -1.348 1.00 82.00 92 VAL A C 1
ATOM 689 O O . VAL A 1 92 ? 6.931 -3.552 -2.224 1.00 82.00 92 VAL A O 1
ATOM 692 N N . ARG A 1 93 ? 6.478 -4.752 -0.376 1.00 81.75 93 ARG A N 1
ATOM 693 C CA . ARG A 1 93 ? 7.845 -5.283 -0.194 1.00 81.75 93 ARG A CA 1
ATOM 694 C C . ARG A 1 93 ? 8.294 -6.195 -1.338 1.00 81.75 93 ARG A C 1
ATOM 696 O O . ARG A 1 93 ? 9.477 -6.228 -1.656 1.00 81.75 93 ARG A O 1
ATOM 703 N N . GLY A 1 94 ? 7.366 -6.931 -1.947 1.00 73.62 94 GLY A N 1
ATOM 704 C CA . GLY A 1 94 ? 7.662 -7.905 -3.004 1.00 73.62 94 GLY A CA 1
ATOM 705 C C . GLY A 1 94 ? 7.623 -7.344 -4.427 1.00 73.62 94 GLY A C 1
ATOM 706 O O . GLY A 1 94 ? 7.881 -8.076 -5.381 1.00 73.62 94 GLY A O 1
ATOM 707 N N . TYR A 1 95 ? 7.265 -6.071 -4.606 1.00 71.94 95 TYR A N 1
ATOM 708 C CA . TYR A 1 95 ? 6.907 -5.555 -5.923 1.00 71.94 95 TYR A CA 1
ATOM 709 C C . TYR A 1 95 ? 8.090 -4.948 -6.699 1.00 71.94 95 TYR A C 1
ATOM 711 O O . TYR A 1 95 ? 8.975 -4.342 -6.102 1.00 71.94 95 TYR A O 1
ATOM 719 N N . LYS A 1 96 ? 8.099 -5.046 -8.041 1.00 67.44 96 LYS A N 1
ATOM 720 C CA . LYS A 1 96 ? 9.060 -4.397 -8.961 1.00 67.44 96 LYS A CA 1
ATOM 721 C C . LYS A 1 96 ? 8.362 -3.395 -9.892 1.00 67.44 96 LYS A C 1
ATOM 723 O O . LYS A 1 96 ? 7.474 -3.831 -10.608 1.00 67.44 96 LYS A O 1
ATOM 728 N N . PRO A 1 97 ? 8.775 -2.113 -9.924 1.00 67.81 97 PRO A N 1
ATOM 729 C CA . PRO A 1 97 ? 8.204 -1.074 -10.785 1.00 67.81 97 PRO A CA 1
ATOM 730 C C . PRO A 1 97 ? 8.348 -1.423 -12.265 1.00 67.81 97 PRO A C 1
ATOM 732 O O . PRO A 1 97 ? 9.244 -2.183 -12.644 1.00 67.81 97 PRO A O 1
ATOM 735 N N . ILE A 1 98 ? 7.508 -0.810 -13.102 1.00 65.75 98 ILE A N 1
ATOM 736 C CA . ILE A 1 98 ? 7.627 -0.907 -14.558 1.00 65.75 98 ILE A CA 1
ATOM 737 C C . ILE A 1 98 ? 9.013 -0.390 -14.961 1.00 65.75 98 ILE A C 1
ATOM 739 O O . ILE A 1 98 ? 9.314 0.791 -14.814 1.00 65.75 98 ILE A O 1
ATOM 743 N N . ARG A 1 99 ? 9.860 -1.286 -15.475 1.00 60.59 99 ARG A N 1
ATOM 744 C CA . ARG A 1 99 ? 11.132 -0.947 -16.117 1.00 60.59 99 ARG A CA 1
ATOM 745 C C . ARG A 1 99 ? 10.967 -1.213 -17.609 1.00 60.59 99 ARG A C 1
ATOM 747 O O . ARG A 1 99 ? 10.984 -2.377 -18.001 1.00 60.59 99 ARG A O 1
ATOM 754 N N . LYS A 1 100 ? 10.853 -0.183 -18.456 1.00 51.78 100 LYS A N 1
ATOM 755 C CA . LYS A 1 100 ? 11.266 -0.376 -19.857 1.00 51.78 100 LYS A CA 1
ATOM 756 C C . LYS A 1 100 ? 12.792 -0.386 -19.841 1.00 51.78 100 LYS A C 1
ATOM 758 O O . LYS A 1 100 ? 13.425 0.530 -19.320 1.00 51.78 100 LYS A O 1
ATOM 763 N N . GLN A 1 101 ? 13.382 -1.470 -20.337 1.00 47.38 101 GLN A N 1
ATOM 764 C CA . GLN A 1 101 ? 14.768 -1.428 -20.780 1.00 47.38 101 GLN A CA 1
ATOM 765 C C . GLN A 1 101 ? 14.827 -0.371 -21.881 1.00 47.38 101 GLN A C 1
ATOM 767 O O . GLN A 1 101 ? 14.151 -0.518 -22.897 1.00 47.38 101 GLN A O 1
ATOM 772 N N . ALA A 1 102 ? 15.590 0.698 -21.654 1.00 44.19 102 ALA A N 1
ATOM 773 C CA . ALA A 1 102 ? 16.137 1.462 -22.760 1.00 44.19 102 ALA A CA 1
ATOM 774 C C . ALA A 1 102 ? 17.038 0.480 -23.517 1.00 44.19 102 ALA A C 1
ATOM 776 O O . ALA A 1 102 ? 18.096 0.085 -23.026 1.00 44.19 102 ALA A O 1
ATOM 777 N N . GLY A 1 103 ? 16.507 -0.065 -24.606 1.00 49.12 103 GLY A N 1
ATOM 778 C CA . GLY A 1 103 ? 17.264 -0.886 -25.527 1.00 49.12 103 GLY A CA 1
ATOM 779 C C . GLY A 1 103 ? 18.086 0.030 -26.419 1.00 49.12 103 GLY A C 1
ATOM 780 O O . GLY A 1 103 ? 17.484 0.780 -27.177 1.00 49.12 103 GLY A O 1
ATOM 781 N N . GLN A 1 104 ? 19.407 -0.132 -26.289 1.00 40.84 104 GLN A N 1
ATOM 782 C CA . GLN A 1 104 ? 20.505 0.202 -27.212 1.00 40.84 104 GLN A CA 1
ATOM 783 C C . GLN A 1 104 ? 20.774 1.683 -27.485 1.00 40.84 104 GLN A C 1
ATOM 785 O O . GLN A 1 104 ? 19.972 2.341 -28.175 1.00 40.84 104 GLN A O 1
#

Nearest PDB structures (foldseek):
  3u8v-assembly1_A  TM=7.389E-01  e=7.323E-01  Nitrosomonas europaea

Solvent-accessible surface area (backbone atoms only — not comparable to full-atom values): 6114 Å² total; per-residue (Å²): 137,83,82,70,77,70,67,80,73,53,49,75,67,54,41,52,53,50,49,51,52,50,49,52,35,48,50,49,20,48,52,24,53,76,70,67,35,61,67,57,19,50,53,33,35,50,59,44,47,51,46,45,70,67,63,40,47,58,86,38,71,43,44,40,51,30,49,53,46,36,50,52,58,63,70,52,73,99,55,101,62,76,76,74,59,62,64,40,56,54,27,61,75,76,54,74,63,53,71,80,78,84,77,131

Sequence (104 aa):
NMEGSDPALLSPPQAFFLRENLKLRLLNARLALLARDETTYRSDVNVAASWLARYFDTRSRAAAAMAVSLKQLGSGGIGVSLPTIGESLAAVRGYKPIRKQAGQ

pLDDT: mean 77.09, std 16.28, range [34.69, 95.0]